Protein AF-D5PDW1-F1 (afdb_monomer_lite)

Secondary structure (DSSP, 8-state):
-HHHHHHHHHHHHS-TT--------S-GGGGTTTTT-HHHHHHTT-TTPPPPSSPEE-S-TTSS---S-EE-S----TTT---

Organism: NCBI:txid525368

Radius of gyration: 16.05 Å; chains: 1; bounding box: 36×35×32 Å

pLDDT: mean 91.86, std 6.12, range [60.97, 97.81]

Sequence (83 aa):
GAVALVAGWAARTYPKDTRIAAVFPDGPQRYFDTIYNDDYCREHQLLDWQPVAEPVTITDPGQQVVTSWTRTTAVTNPALVSR

Structure (mmCIF, N/CA/C/O backbone):
data_AF-D5PDW1-F1
#
_entry.id   AF-D5PDW1-F1
#
loop_
_atom_site.group_PDB
_atom_site.id
_atom_site.type_symbol
_atom_site.label_atom_id
_atom_site.label_alt_id
_atom_site.label_comp_id
_atom_site.label_asym_id
_atom_site.label_entity_id
_atom_site.label_seq_id
_atom_site.pdbx_PDB_ins_code
_atom_site.Cartn_x
_atom_site.Cartn_y
_atom_site.Cartn_z
_atom_site.occupancy
_atom_site.B_iso_or_equiv
_atom_site.auth_seq_id
_atom_site.auth_comp_id
_atom_site.auth_asym_id
_atom_site.auth_atom_id
_atom_site.pdbx_PDB_model_num
ATOM 1 N N . GLY A 1 1 ? 3.118 -6.089 -2.604 1.00 84.06 1 GLY A N 1
ATOM 2 C CA . GLY A 1 1 ? 2.632 -4.745 -2.992 1.00 84.06 1 GLY A CA 1
ATOM 3 C C . GLY A 1 1 ? 1.860 -4.093 -1.855 1.00 84.06 1 GLY A C 1
ATOM 4 O O . GLY A 1 1 ? 1.366 -4.808 -0.988 1.00 84.06 1 GLY A O 1
ATOM 5 N N . ALA A 1 2 ? 1.744 -2.761 -1.859 1.00 89.06 2 ALA A N 1
ATOM 6 C CA . ALA A 1 2 ? 1.179 -1.979 -0.749 1.00 89.06 2 ALA A CA 1
ATOM 7 C C . ALA A 1 2 ? -0.256 -2.385 -0.361 1.00 89.06 2 ALA A C 1
ATOM 9 O O . ALA A 1 2 ? -0.551 -2.550 0.820 1.00 89.06 2 ALA A O 1
ATOM 10 N N . VAL A 1 3 ? -1.129 -2.627 -1.347 1.00 92.88 3 VAL A N 1
ATOM 11 C CA . VAL A 1 3 ? -2.524 -3.033 -1.098 1.00 92.88 3 VAL A CA 1
ATOM 12 C C . VAL A 1 3 ? -2.604 -4.342 -0.306 1.00 92.88 3 VAL A C 1
ATOM 14 O O . VAL A 1 3 ? -3.327 -4.422 0.683 1.00 92.88 3 VAL A O 1
ATOM 17 N N . ALA A 1 4 ? -1.825 -5.353 -0.701 1.00 91.44 4 ALA A N 1
ATOM 18 C CA . ALA A 1 4 ? -1.804 -6.648 -0.021 1.00 91.44 4 ALA A CA 1
ATOM 19 C C . ALA A 1 4 ? -1.252 -6.546 1.412 1.00 91.44 4 ALA A C 1
ATOM 21 O O . ALA A 1 4 ? -1.789 -7.187 2.314 1.00 91.44 4 ALA A O 1
ATOM 22 N N . LEU A 1 5 ? -0.224 -5.712 1.630 1.00 93.06 5 LEU A N 1
ATOM 23 C CA . LEU A 1 5 ? 0.334 -5.449 2.961 1.00 93.06 5 LEU A CA 1
ATOM 24 C C . LEU A 1 5 ? -0.738 -4.883 3.905 1.00 93.06 5 LEU A C 1
ATOM 26 O O . LEU A 1 5 ? -0.975 -5.437 4.978 1.00 93.06 5 LEU A O 1
ATOM 30 N N . VAL A 1 6 ? -1.427 -3.823 3.474 1.00 95.00 6 VAL A N 1
ATOM 31 C CA . VAL A 1 6 ? -2.450 -3.139 4.279 1.00 95.00 6 VAL A CA 1
ATOM 32 C C . VAL A 1 6 ? -3.676 -4.023 4.498 1.00 95.00 6 VAL A C 1
ATOM 34 O O . VAL A 1 6 ? -4.144 -4.135 5.629 1.00 95.00 6 VAL A O 1
ATOM 37 N N . ALA A 1 7 ? -4.185 -4.681 3.451 1.00 95.81 7 ALA A N 1
ATOM 38 C CA . ALA A 1 7 ? -5.353 -5.554 3.562 1.00 95.81 7 ALA A CA 1
ATOM 39 C C . ALA A 1 7 ? -5.077 -6.765 4.466 1.00 95.81 7 ALA A C 1
ATOM 41 O O . ALA A 1 7 ? -5.912 -7.114 5.298 1.00 95.81 7 ALA A O 1
ATOM 42 N N . GLY A 1 8 ? -3.892 -7.374 4.351 1.00 94.75 8 GLY A N 1
ATOM 43 C CA . GLY A 1 8 ? -3.487 -8.492 5.201 1.00 94.75 8 GLY A CA 1
ATOM 44 C C . GL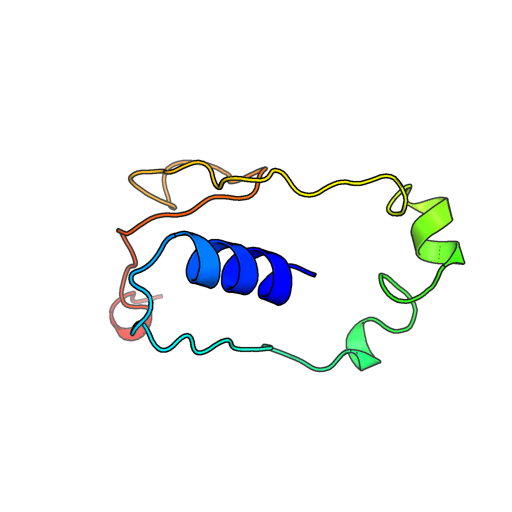Y A 1 8 ? -3.332 -8.089 6.667 1.00 94.75 8 GLY A C 1
ATOM 45 O O . GLY A 1 8 ? -3.772 -8.822 7.550 1.00 94.75 8 GLY A O 1
ATOM 46 N N . TRP A 1 9 ? -2.749 -6.920 6.940 1.00 96.25 9 TRP A N 1
ATOM 47 C CA . TRP A 1 9 ? -2.688 -6.366 8.293 1.00 96.25 9 TRP A CA 1
ATOM 48 C C . TRP A 1 9 ? -4.084 -6.066 8.852 1.00 96.25 9 TRP A C 1
ATOM 50 O O . TRP A 1 9 ? -4.407 -6.505 9.954 1.00 96.25 9 TRP A O 1
ATOM 60 N N . ALA A 1 10 ? -4.948 -5.406 8.076 1.00 96.12 10 ALA A N 1
ATOM 61 C CA . ALA A 1 10 ? -6.319 -5.104 8.478 1.00 96.12 10 ALA A CA 1
ATOM 62 C C . ALA A 1 10 ? -7.106 -6.385 8.813 1.00 96.12 10 ALA A C 1
ATOM 64 O O . ALA A 1 10 ? -7.749 -6.461 9.855 1.00 96.12 10 ALA A O 1
ATOM 65 N N . ALA A 1 11 ? -6.993 -7.426 7.984 1.00 96.62 11 ALA A N 1
ATOM 66 C CA . ALA A 1 11 ? -7.682 -8.698 8.203 1.00 96.62 11 ALA A CA 1
ATOM 67 C C . ALA A 1 11 ? -7.262 -9.402 9.503 1.00 96.62 11 ALA A C 1
ATOM 69 O O . ALA A 1 11 ? -8.063 -10.121 10.094 1.00 96.62 11 ALA A O 1
ATOM 70 N N . ARG A 1 12 ? -6.015 -9.205 9.951 1.00 95.75 12 ARG A N 1
ATOM 71 C CA . ARG A 1 12 ? -5.498 -9.789 11.199 1.00 95.75 12 ARG A CA 1
ATOM 72 C C . ARG A 1 12 ? -5.769 -8.939 12.440 1.00 95.75 12 ARG A C 1
ATOM 74 O O . ARG A 1 12 ? -5.713 -9.474 13.542 1.00 95.75 12 ARG A O 1
ATOM 81 N N . THR A 1 13 ? -6.005 -7.638 12.279 1.00 96.25 13 THR A N 1
ATOM 82 C CA . THR A 1 13 ? -6.061 -6.680 13.399 1.00 96.25 13 THR A CA 1
ATOM 83 C C . THR A 1 13 ? -7.463 -6.184 13.722 1.00 96.25 13 THR A C 1
ATOM 85 O O . THR A 1 13 ? -7.719 -5.803 14.863 1.00 96.25 13 THR A O 1
ATOM 88 N N . TYR A 1 14 ? -8.381 -6.198 12.756 1.00 95.94 14 TYR A N 1
ATOM 89 C CA . TYR A 1 14 ? -9.774 -5.826 12.980 1.00 95.94 14 TYR A CA 1
ATOM 90 C C . TYR A 1 14 ? -10.641 -7.030 13.388 1.00 95.94 14 TYR A C 1
ATOM 92 O O . TYR A 1 14 ? -10.260 -8.181 13.156 1.00 95.9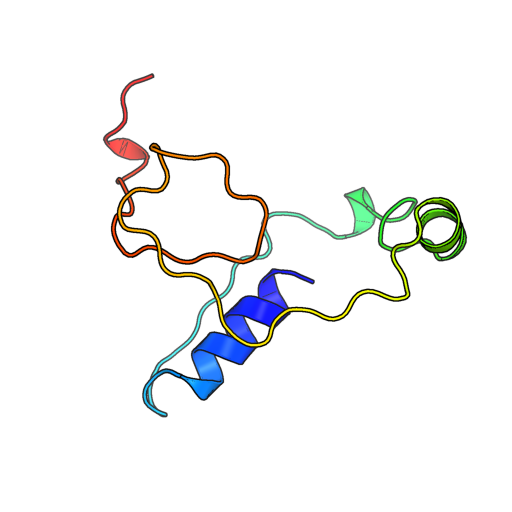4 14 TYR A O 1
ATOM 100 N N . PRO A 1 15 ? -11.824 -6.792 13.991 1.00 97.81 15 PRO A N 1
ATOM 101 C CA . PRO A 1 15 ? -12.786 -7.847 14.294 1.00 97.81 15 PRO A CA 1
ATOM 102 C C . PRO A 1 15 ? -13.106 -8.724 13.078 1.00 97.81 15 PRO A C 1
ATOM 104 O O . PRO A 1 15 ? -13.171 -8.234 11.950 1.00 97.81 15 PRO A O 1
ATOM 107 N N . LYS A 1 16 ? -13.355 -10.017 13.317 1.00 95.19 16 LYS A N 1
ATOM 108 C CA . LYS A 1 16 ? -13.560 -11.050 12.279 1.00 95.19 16 LYS A CA 1
ATOM 109 C C . LYS A 1 16 ? -14.672 -10.748 11.263 1.00 95.19 16 LYS A C 1
ATOM 111 O O . LYS A 1 16 ? -14.681 -11.310 10.176 1.00 95.19 16 LYS A O 1
ATOM 116 N N . ASP A 1 17 ? -15.640 -9.928 11.643 1.00 96.81 17 ASP A N 1
ATOM 117 C CA . ASP A 1 17 ? -16.806 -9.523 10.860 1.00 96.81 17 ASP A CA 1
ATOM 118 C C . ASP A 1 17 ? -16.572 -8.231 10.057 1.00 96.81 17 ASP A C 1
ATOM 120 O O . ASP A 1 17 ? -17.440 -7.799 9.294 1.00 96.81 17 ASP A O 1
ATOM 124 N N . THR A 1 18 ? -15.378 -7.642 10.170 1.00 97.75 18 THR A N 1
ATOM 125 C CA . THR A 1 18 ? -14.975 -6.461 9.405 1.00 97.75 18 THR A CA 1
ATOM 126 C C . THR A 1 18 ? -14.865 -6.801 7.925 1.00 97.75 18 THR A C 1
ATOM 128 O O . THR A 1 18 ? -14.070 -7.643 7.507 1.00 97.75 18 THR A O 1
ATOM 131 N N . ARG A 1 19 ? -15.637 -6.095 7.097 1.00 97.75 19 ARG A N 1
ATOM 132 C CA . ARG A 1 19 ? -15.518 -6.167 5.637 1.00 97.75 19 ARG A CA 1
ATOM 133 C C . ARG A 1 19 ? -14.437 -5.203 5.170 1.00 97.75 19 ARG A C 1
ATOM 135 O O . ARG A 1 19 ? -14.533 -4.004 5.413 1.00 97.75 19 ARG A O 1
ATOM 142 N N . ILE A 1 20 ? -13.432 -5.723 4.476 1.00 96.69 20 ILE A N 1
ATOM 143 C CA . ILE A 1 20 ? -12.302 -4.938 3.976 1.00 96.69 20 ILE A CA 1
ATOM 144 C C . ILE A 1 20 ? -12.483 -4.723 2.476 1.00 96.69 20 ILE A C 1
ATOM 146 O O . ILE A 1 20 ? -12.552 -5.682 1.711 1.00 96.69 20 ILE A O 1
ATOM 150 N N . ALA A 1 21 ? -12.542 -3.458 2.064 1.00 97.19 21 ALA A N 1
ATOM 151 C CA . ALA A 1 21 ? -12.469 -3.055 0.667 1.00 97.19 21 ALA A CA 1
ATOM 152 C C . ALA A 1 21 ? -11.095 -2.438 0.393 1.00 97.19 21 ALA A C 1
ATOM 154 O O . ALA A 1 21 ? -10.573 -1.677 1.207 1.00 97.19 21 ALA A O 1
ATOM 155 N N . ALA A 1 22 ? -10.517 -2.763 -0.759 1.00 95.88 22 ALA A N 1
ATOM 156 C CA . ALA A 1 22 ? -9.227 -2.254 -1.191 1.00 95.88 22 ALA A CA 1
ATOM 157 C C . ALA A 1 22 ? -9.332 -1.684 -2.607 1.00 95.88 22 ALA A C 1
ATOM 159 O O . ALA A 1 22 ? -10.103 -2.183 -3.426 1.00 95.88 22 ALA A O 1
ATOM 160 N N . VAL A 1 23 ? -8.546 -0.647 -2.888 1.00 93.69 23 VAL A N 1
ATOM 161 C CA . VAL A 1 23 ? -8.523 0.036 -4.184 1.00 93.69 23 VAL A CA 1
ATOM 162 C C . VAL A 1 23 ? -7.147 -0.146 -4.813 1.00 93.69 23 VAL A C 1
ATOM 164 O O . VAL A 1 23 ? -6.132 0.137 -4.180 1.00 93.69 23 VAL A O 1
ATOM 167 N N . PHE A 1 24 ? -7.128 -0.594 -6.067 1.00 92.12 24 PHE A N 1
ATOM 168 C CA . PHE A 1 24 ? -5.949 -0.566 -6.927 1.00 92.12 24 PHE A CA 1
ATOM 169 C C . PHE A 1 24 ? -6.086 0.664 -7.831 1.00 92.12 24 PHE A C 1
ATOM 171 O O . PHE A 1 24 ? -6.984 0.680 -8.673 1.00 92.12 24 PHE A O 1
ATOM 178 N N . PRO A 1 25 ? -5.292 1.726 -7.608 1.00 89.69 25 PRO A N 1
ATOM 179 C CA . PRO A 1 25 ? -5.522 3.020 -8.250 1.00 89.69 25 PRO A CA 1
ATOM 180 C C . PRO A 1 25 ? -5.253 2.999 -9.759 1.00 89.69 25 PRO A C 1
ATOM 182 O O . PRO A 1 25 ? -5.766 3.846 -10.486 1.00 89.69 25 PRO A O 1
ATOM 185 N N . ASP A 1 26 ? -4.454 2.048 -10.233 1.00 92.81 26 ASP A N 1
ATOM 186 C CA . ASP A 1 26 ? -4.079 1.892 -11.628 1.00 92.81 26 ASP A CA 1
ATOM 187 C C . ASP A 1 26 ? -3.678 0.448 -11.968 1.00 92.81 26 ASP A C 1
ATOM 189 O O . ASP A 1 26 ? -3.636 -0.439 -11.113 1.00 92.81 26 ASP A O 1
ATOM 193 N N . GLY A 1 27 ? -3.458 0.200 -13.262 1.00 90.56 27 GLY A N 1
ATOM 194 C CA . GLY A 1 27 ? -3.146 -1.126 -13.782 1.00 90.56 27 GLY A CA 1
ATOM 195 C C . GLY A 1 27 ? -1.640 -1.427 -13.846 1.00 90.56 27 GLY A C 1
ATOM 196 O O . GLY A 1 27 ? -0.831 -0.516 -14.057 1.00 90.56 27 GLY A O 1
ATOM 197 N N . PRO A 1 28 ? -1.253 -2.713 -13.738 1.00 89.75 28 PRO A N 1
ATOM 198 C CA . PRO A 1 28 ? 0.145 -3.141 -13.674 1.00 89.75 28 PRO A CA 1
ATOM 199 C C . PRO A 1 28 ? 0.935 -2.869 -14.959 1.00 89.75 28 PRO A C 1
ATOM 201 O O . PRO A 1 28 ? 2.155 -2.749 -14.904 1.00 89.75 28 PRO A O 1
ATOM 204 N N . GLN A 1 29 ? 0.264 -2.704 -16.105 1.00 93.44 29 GLN A N 1
ATOM 205 C CA . GLN A 1 29 ? 0.899 -2.396 -17.390 1.00 93.44 29 GLN A CA 1
ATOM 206 C C . GLN A 1 29 ? 1.733 -1.107 -17.359 1.00 93.44 29 GLN A C 1
ATOM 208 O O . GLN A 1 29 ? 2.677 -0.977 -18.127 1.00 93.44 29 GLN A O 1
ATOM 213 N N . ARG A 1 30 ? 1.418 -0.165 -16.456 1.00 94.88 30 ARG A N 1
ATOM 214 C CA . ARG A 1 30 ? 2.205 1.066 -16.264 1.00 94.88 30 ARG A CA 1
ATOM 215 C C . ARG A 1 30 ? 3.579 0.810 -15.644 1.00 94.88 30 ARG A C 1
ATOM 217 O O . ARG A 1 30 ? 4.449 1.665 -15.741 1.00 94.88 30 ARG A O 1
ATOM 224 N N . TYR A 1 31 ? 3.747 -0.341 -15.000 1.00 93.62 31 TYR A N 1
ATOM 225 C CA . TYR A 1 31 ? 4.924 -0.698 -14.216 1.00 93.62 31 TYR A CA 1
ATOM 226 C C . TYR A 1 31 ? 5.633 -1.944 -14.750 1.00 93.62 31 TYR A C 1
ATOM 228 O O . TYR A 1 31 ? 6.512 -2.474 -14.073 1.00 93.62 31 TYR A O 1
ATOM 236 N N . PHE A 1 32 ? 5.247 -2.415 -15.940 1.00 94.38 32 PHE A N 1
ATOM 237 C CA . PHE A 1 32 ? 5.746 -3.658 -16.525 1.00 94.38 32 PHE A CA 1
ATOM 238 C C . PHE A 1 32 ? 7.281 -3.696 -16.579 1.00 94.38 32 PHE A C 1
ATOM 240 O O . PHE A 1 32 ? 7.877 -4.624 -16.045 1.00 94.38 32 PHE A O 1
ATOM 247 N N . ASP A 1 33 ? 7.914 -2.639 -17.094 1.00 96.25 33 ASP A N 1
ATOM 248 C CA . ASP A 1 33 ? 9.378 -2.538 -17.208 1.00 96.25 33 ASP A CA 1
ATOM 249 C C . ASP A 1 33 ? 10.082 -2.054 -15.923 1.00 96.25 33 ASP A C 1
ATOM 251 O O . ASP A 1 33 ? 11.276 -1.774 -15.944 1.00 96.25 33 ASP A O 1
ATOM 255 N N . THR A 1 34 ? 9.360 -1.925 -14.801 1.00 95.44 34 THR A N 1
ATOM 256 C CA . THR A 1 34 ? 9.924 -1.471 -13.514 1.00 95.44 34 THR A CA 1
ATOM 257 C C . THR A 1 34 ? 9.762 -2.535 -12.430 1.00 95.44 34 THR A C 1
ATOM 259 O O . THR A 1 34 ? 10.405 -3.574 -12.484 1.00 95.44 34 THR A O 1
ATOM 262 N N . ILE A 1 35 ? 8.878 -2.330 -11.450 1.00 92.38 35 ILE A N 1
ATOM 263 C CA . ILE A 1 35 ? 8.726 -3.210 -10.280 1.00 92.38 35 ILE A CA 1
ATOM 264 C C . ILE A 1 35 ? 8.214 -4.624 -10.612 1.00 92.38 35 ILE A C 1
ATOM 266 O O . ILE A 1 35 ? 8.167 -5.471 -9.724 1.00 92.38 35 ILE A O 1
ATOM 270 N N . TYR A 1 36 ? 7.796 -4.876 -11.857 1.00 92.12 36 TYR A N 1
ATOM 271 C CA . TYR A 1 36 ? 7.443 -6.208 -12.363 1.00 92.12 36 TYR A CA 1
ATOM 272 C C . TYR A 1 36 ? 8.528 -6.836 -13.255 1.00 92.12 36 TYR A C 1
ATOM 274 O O . TYR A 1 36 ? 8.343 -7.958 -13.721 1.00 92.12 36 TYR A O 1
ATOM 282 N N . ASN A 1 37 ? 9.643 -6.140 -13.484 1.00 95.75 37 ASN A N 1
ATOM 283 C CA . ASN A 1 37 ? 10.795 -6.627 -14.232 1.00 95.75 37 ASN A CA 1
ATOM 284 C C . ASN A 1 37 ? 11.910 -7.040 -13.259 1.00 95.75 37 ASN A C 1
ATOM 286 O O . ASN A 1 37 ? 12.369 -6.243 -12.438 1.00 95.75 37 ASN A O 1
ATOM 290 N N . ASP A 1 38 ? 12.368 -8.286 -13.368 1.00 95.56 38 ASP A N 1
ATOM 291 C CA . ASP A 1 38 ? 13.393 -8.841 -12.484 1.00 95.56 38 ASP A CA 1
ATOM 292 C C . ASP A 1 38 ? 14.744 -8.123 -12.595 1.00 95.56 38 ASP A C 1
ATOM 294 O O . ASP A 1 38 ? 15.416 -7.933 -11.583 1.00 95.56 38 ASP A O 1
ATOM 298 N N . ASP A 1 39 ? 15.157 -7.724 -13.800 1.00 97.38 39 ASP A N 1
ATOM 299 C CA . ASP A 1 39 ? 16.437 -7.044 -14.019 1.00 97.38 39 ASP A CA 1
ATOM 300 C C . ASP A 1 39 ? 16.413 -5.644 -13.409 1.00 97.38 39 ASP A C 1
ATOM 302 O O . ASP A 1 39 ? 17.338 -5.286 -12.679 1.00 97.38 39 ASP A O 1
ATOM 306 N N . TYR A 1 40 ? 15.306 -4.914 -13.586 1.00 97.12 40 TYR A N 1
ATOM 307 C CA . TYR A 1 40 ? 15.073 -3.647 -12.891 1.00 97.12 40 TYR A CA 1
ATOM 308 C C . TYR A 1 40 ? 15.127 -3.835 -11.368 1.00 97.12 40 TYR A C 1
ATOM 310 O O . TYR A 1 40 ? 15.791 -3.084 -10.652 1.00 97.12 40 TYR A O 1
ATOM 318 N N . CYS A 1 41 ? 14.469 -4.875 -10.848 1.00 95.75 41 CYS A N 1
ATOM 319 C CA . CYS A 1 41 ? 14.489 -5.165 -9.417 1.00 95.75 41 CYS A CA 1
ATOM 320 C C . CYS A 1 41 ? 15.895 -5.502 -8.900 1.00 95.75 41 CYS A C 1
ATOM 322 O O . CYS A 1 41 ? 16.233 -5.093 -7.790 1.00 95.75 41 CYS A O 1
ATOM 324 N N . ARG A 1 42 ? 16.721 -6.223 -9.670 1.00 96.00 42 ARG A N 1
ATOM 325 C CA . ARG A 1 42 ? 18.115 -6.530 -9.301 1.00 96.00 42 ARG A CA 1
ATOM 326 C C . ARG A 1 42 ? 18.988 -5.282 -9.314 1.00 96.00 42 ARG A C 1
ATOM 328 O O . ARG A 1 42 ? 19.709 -5.054 -8.347 1.00 96.00 42 ARG A O 1
ATOM 335 N N . GLU A 1 43 ? 18.897 -4.473 -10.368 1.00 97.06 43 GLU A N 1
ATOM 336 C CA . GLU A 1 43 ? 19.643 -3.215 -10.505 1.00 97.06 43 GLU A CA 1
ATOM 337 C C . GLU A 1 43 ? 19.358 -2.261 -9.337 1.00 97.06 43 GLU A C 1
ATOM 339 O O . GLU A 1 43 ? 20.275 -1.664 -8.774 1.00 97.06 43 GLU A O 1
ATOM 344 N N . HIS A 1 44 ? 18.094 -2.183 -8.917 1.00 95.06 44 HIS A N 1
ATOM 345 C CA . HIS A 1 44 ? 17.642 -1.309 -7.836 1.00 95.06 44 HIS A CA 1
ATOM 346 C C . HIS A 1 44 ? 17.553 -1.988 -6.459 1.00 95.06 44 HIS A C 1
ATOM 348 O O . HIS A 1 44 ? 17.040 -1.380 -5.520 1.00 95.06 44 HIS A O 1
ATOM 354 N N . GLN A 1 45 ? 18.052 -3.222 -6.316 1.00 94.19 45 GLN A N 1
ATOM 355 C CA . GLN A 1 45 ? 18.114 -3.959 -5.042 1.00 94.19 45 GLN A CA 1
ATOM 356 C C . GLN A 1 45 ? 16.751 -4.116 -4.338 1.00 94.19 45 GLN A C 1
ATOM 358 O O . GLN A 1 45 ? 16.630 -3.992 -3.120 1.00 94.19 45 GLN A O 1
ATOM 363 N N . LEU A 1 46 ? 15.701 -4.403 -5.107 1.00 91.50 46 LEU A N 1
ATOM 364 C CA . LEU A 1 46 ? 14.317 -4.460 -4.622 1.00 91.50 46 LEU A CA 1
ATOM 365 C C . LEU A 1 46 ? 13.866 -5.858 -4.164 1.00 91.50 46 LEU A C 1
ATOM 367 O O . LEU A 1 46 ? 12.769 -5.994 -3.625 1.00 91.50 46 LEU A O 1
ATOM 371 N N . LEU A 1 47 ? 14.678 -6.897 -4.384 1.00 90.19 47 LEU A N 1
ATOM 372 C CA . LEU A 1 47 ? 14.279 -8.293 -4.154 1.00 90.19 47 LEU A CA 1
ATOM 373 C C . LEU A 1 47 ? 14.424 -8.756 -2.695 1.00 90.19 47 LEU A C 1
ATOM 375 O O . LEU A 1 47 ? 13.656 -9.608 -2.255 1.00 90.19 47 LEU A O 1
ATOM 379 N N . ASP A 1 48 ? 15.346 -8.169 -1.930 1.00 86.50 48 ASP A N 1
ATOM 380 C CA . ASP A 1 48 ? 15.667 -8.606 -0.560 1.00 86.50 48 ASP A CA 1
ATOM 381 C C . ASP A 1 48 ? 14.909 -7.818 0.524 1.00 86.50 48 ASP A C 1
ATOM 383 O O . ASP A 1 48 ? 15.295 -7.786 1.696 1.00 86.50 48 ASP A O 1
ATOM 387 N N . TRP A 1 49 ? 13.808 -7.163 0.151 1.00 81.75 49 TRP A N 1
ATOM 388 C CA . TRP A 1 49 ? 13.017 -6.361 1.075 1.00 81.75 49 TRP A CA 1
ATOM 389 C C . TRP A 1 49 ? 11.885 -7.166 1.721 1.00 81.75 49 TRP A C 1
ATOM 391 O O . TRP A 1 49 ? 11.011 -7.710 1.044 1.00 81.75 49 TRP A O 1
ATOM 401 N N . GLN A 1 50 ? 11.847 -7.167 3.056 1.00 82.38 50 GLN A N 1
ATOM 402 C CA . GLN A 1 50 ? 10.696 -7.646 3.816 1.00 82.38 50 GLN A CA 1
ATOM 403 C C . GLN A 1 50 ? 9.868 -6.473 4.351 1.00 82.38 50 GLN A C 1
ATOM 405 O O . GLN A 1 50 ? 10.421 -5.565 4.979 1.00 82.38 50 GLN A O 1
ATOM 410 N N . PRO A 1 51 ? 8.537 -6.488 4.165 1.00 76.75 51 PRO A N 1
ATOM 411 C CA . PRO A 1 51 ? 7.675 -5.513 4.805 1.00 76.75 51 PRO A CA 1
ATOM 412 C C . PRO A 1 51 ? 7.753 -5.631 6.329 1.00 76.75 51 PRO A C 1
ATOM 414 O O . PRO A 1 51 ? 7.708 -6.731 6.882 1.00 76.75 51 PRO A O 1
ATOM 417 N N . VAL A 1 52 ? 7.794 -4.489 7.013 1.00 86.25 52 VAL A N 1
ATOM 418 C CA . VAL A 1 52 ? 7.584 -4.433 8.467 1.00 86.25 52 VAL A CA 1
ATOM 419 C C . VAL A 1 52 ? 6.183 -4.981 8.778 1.00 86.25 52 VAL A C 1
ATOM 421 O O . VAL A 1 52 ? 5.267 -4.785 7.983 1.00 86.25 52 VAL A O 1
ATOM 424 N N . ALA A 1 53 ? 6.014 -5.695 9.896 1.00 87.19 53 ALA A N 1
ATOM 425 C CA . ALA A 1 53 ? 4.765 -6.401 10.222 1.00 87.19 53 ALA A CA 1
ATOM 426 C C . ALA A 1 53 ? 3.634 -5.489 10.725 1.00 87.19 53 ALA A C 1
ATOM 428 O O . ALA A 1 53 ? 2.461 -5.786 10.485 1.00 87.19 53 ALA A O 1
ATOM 429 N N . GLU A 1 54 ? 3.991 -4.357 11.339 1.00 94.50 54 GLU A N 1
ATOM 430 C CA . GLU A 1 54 ? 3.060 -3.358 11.869 1.00 94.50 54 GLU A CA 1
ATOM 431 C C . GLU A 1 54 ? 3.354 -1.956 11.309 1.00 94.50 54 GLU A C 1
ATOM 433 O O . GLU A 1 54 ? 4.525 -1.618 11.095 1.00 94.50 54 GLU A O 1
ATOM 438 N N . PRO A 1 55 ? 2.323 -1.116 11.100 1.00 96.12 55 PRO A N 1
ATOM 439 C CA . PRO A 1 55 ? 2.511 0.270 10.709 1.00 96.12 55 PRO A CA 1
ATOM 440 C C . PRO A 1 55 ? 2.889 1.133 11.914 1.00 96.12 55 PRO A C 1
ATOM 442 O O . PRO A 1 55 ? 2.340 0.986 13.010 1.00 96.12 55 PRO A O 1
ATOM 445 N N . VAL A 1 56 ? 3.733 2.138 11.690 1.00 95.06 56 VAL A N 1
ATOM 446 C CA . VAL A 1 56 ? 3.901 3.228 12.661 1.00 95.06 56 VAL A CA 1
ATOM 447 C C . VAL A 1 56 ? 2.606 4.043 12.712 1.00 95.06 56 VAL A C 1
ATOM 449 O O . VAL A 1 56 ? 2.010 4.327 11.676 1.00 95.06 56 VAL A O 1
ATOM 452 N N . THR A 1 57 ? 2.135 4.418 13.901 1.00 95.31 57 THR A N 1
ATOM 453 C CA . THR A 1 57 ? 0.964 5.302 14.031 1.00 95.31 57 THR A CA 1
ATOM 454 C C . THR A 1 57 ? 1.416 6.738 14.232 1.00 95.31 57 THR A C 1
ATOM 456 O O . THR A 1 57 ? 2.228 7.008 15.114 1.00 95.31 57 THR A O 1
ATOM 459 N N . ILE A 1 58 ? 0.877 7.654 13.428 1.00 95.50 58 ILE A N 1
ATOM 460 C CA . ILE A 1 58 ? 1.184 9.085 13.501 1.00 95.50 58 ILE A CA 1
ATOM 461 C C . ILE A 1 58 ? -0.097 9.895 13.689 1.00 95.50 58 ILE A C 1
ATOM 463 O O . ILE A 1 58 ? -1.165 9.530 13.185 1.00 95.50 58 ILE A O 1
ATOM 467 N N . THR A 1 59 ? 0.018 11.011 14.403 1.00 94.44 59 THR A N 1
ATOM 468 C CA . THR A 1 59 ? -1.134 11.853 14.748 1.00 94.44 59 THR A CA 1
ATOM 469 C C . THR A 1 59 ? -1.571 12.745 13.592 1.00 94.44 59 THR A C 1
ATOM 471 O O . THR A 1 59 ? -2.766 12.888 13.371 1.00 94.44 59 THR A O 1
ATOM 474 N N . ASP A 1 60 ? -0.623 13.310 12.842 1.00 90.88 60 ASP A N 1
ATOM 475 C CA . ASP A 1 60 ? -0.892 14.225 11.731 1.00 90.88 60 AS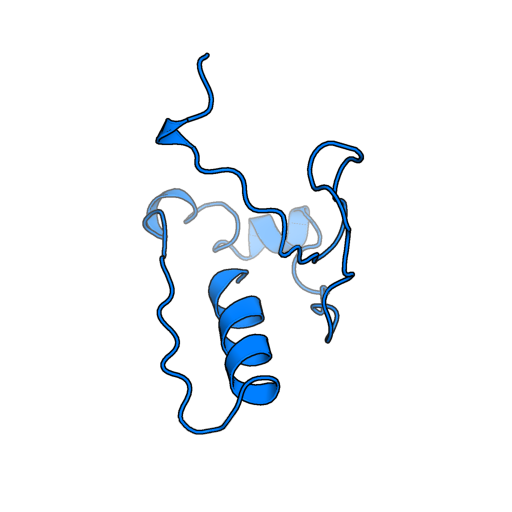P A CA 1
ATOM 476 C C . ASP A 1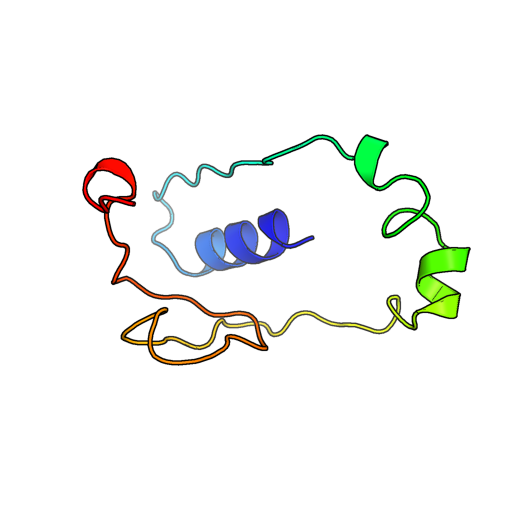 60 ? 0.013 13.868 10.534 1.00 90.88 60 ASP A C 1
ATOM 478 O O . ASP A 1 60 ? 1.242 13.947 10.657 1.00 90.88 60 ASP A O 1
ATOM 482 N N . PRO A 1 61 ? -0.559 13.452 9.385 1.00 90.50 61 PRO A N 1
ATOM 483 C CA . PRO A 1 61 ? 0.212 13.131 8.186 1.00 90.50 61 PRO A CA 1
ATOM 484 C C . PRO A 1 61 ? 0.900 14.347 7.542 1.00 90.50 61 PRO A C 1
ATOM 486 O O . PRO A 1 61 ? 1.767 14.150 6.697 1.00 90.50 61 PRO A O 1
ATOM 489 N N . GLY A 1 62 ? 0.547 15.580 7.922 1.00 89.75 62 GLY A N 1
ATOM 490 C CA . GLY A 1 62 ? 1.139 16.816 7.402 1.00 89.75 62 GLY A CA 1
ATOM 491 C C . GLY A 1 62 ? 2.386 17.312 8.144 1.00 89.75 62 GLY A C 1
ATOM 492 O O . GLY A 1 62 ? 3.068 18.199 7.638 1.00 89.75 62 GLY A O 1
ATOM 493 N N . GLN A 1 63 ? 2.714 16.762 9.319 1.00 91.75 63 GLN A N 1
ATOM 494 C CA . GLN A 1 63 ? 3.825 17.264 10.152 1.00 91.75 63 GLN A CA 1
ATOM 495 C C . GLN A 1 63 ? 5.194 16.681 9.792 1.00 91.75 63 GLN A C 1
ATOM 497 O O . GLN A 1 63 ? 6.215 17.184 10.256 1.00 91.75 63 GLN A O 1
ATOM 502 N N . GLN A 1 64 ? 5.243 15.594 9.020 1.00 89.88 64 GLN A N 1
ATOM 503 C CA . GLN A 1 64 ? 6.497 14.906 8.724 1.00 89.88 64 GLN A CA 1
ATOM 504 C C . GLN A 1 64 ? 6.461 14.166 7.391 1.00 89.88 64 GLN A C 1
ATOM 506 O O . GLN A 1 64 ? 5.414 13.705 6.938 1.00 89.88 64 GLN A O 1
ATOM 511 N N . VAL A 1 65 ? 7.641 13.991 6.798 1.00 94.12 65 VAL A N 1
ATOM 512 C CA . VAL A 1 65 ? 7.817 13.103 5.649 1.00 94.12 65 VAL A CA 1
ATOM 513 C C . VAL A 1 65 ? 7.768 11.658 6.136 1.00 94.12 65 VAL A C 1
ATOM 515 O O . VAL A 1 65 ? 8.588 11.233 6.949 1.00 94.12 65 VAL A O 1
ATOM 518 N N . VAL A 1 66 ? 6.805 10.896 5.626 1.00 92.75 66 VAL A N 1
ATOM 519 C CA . VAL A 1 66 ? 6.667 9.470 5.924 1.00 92.75 66 VAL A CA 1
ATOM 520 C C . VAL A 1 66 ? 7.678 8.677 5.098 1.00 92.75 66 VAL A C 1
ATOM 522 O O . VAL A 1 66 ? 7.629 8.686 3.871 1.00 92.75 66 VAL A O 1
ATOM 525 N N . THR A 1 67 ? 8.583 7.971 5.773 1.00 91.62 67 THR A N 1
ATOM 526 C CA . THR A 1 67 ? 9.652 7.169 5.145 1.00 91.62 67 THR A CA 1
ATOM 527 C C . THR A 1 67 ? 9.466 5.662 5.323 1.00 91.62 67 THR A C 1
ATOM 529 O O . THR A 1 67 ? 10.255 4.869 4.816 1.00 91.62 67 THR A O 1
ATOM 532 N N . SER A 1 68 ? 8.420 5.246 6.036 1.00 90.50 68 SER A N 1
ATOM 533 C CA . SER A 1 68 ? 8.110 3.846 6.311 1.00 90.50 68 SER A CA 1
ATOM 534 C C . SER A 1 68 ? 6.601 3.616 6.340 1.00 90.50 68 SER A C 1
ATOM 536 O O . SER A 1 68 ? 5.800 4.554 6.363 1.00 90.50 68 SER A O 1
ATOM 538 N N . TRP A 1 69 ? 6.190 2.350 6.326 1.00 93.69 69 TRP A N 1
ATOM 539 C CA . TRP A 1 69 ? 4.778 2.000 6.386 1.00 93.69 69 TRP A CA 1
ATOM 540 C C . TRP A 1 69 ? 4.115 2.555 7.658 1.00 93.69 69 TRP A C 1
ATOM 542 O O . TRP A 1 69 ? 4.515 2.251 8.781 1.00 93.69 69 TRP A O 1
ATOM 552 N N . THR A 1 70 ? 3.102 3.397 7.457 1.00 94.50 70 THR A N 1
ATOM 553 C CA . THR A 1 70 ? 2.521 4.260 8.490 1.00 94.50 70 THR A CA 1
ATOM 554 C C . THR A 1 70 ? 1.000 4.310 8.360 1.00 94.50 70 THR A C 1
ATOM 556 O O . THR A 1 70 ? 0.458 4.189 7.260 1.00 94.50 70 THR A O 1
ATOM 559 N N . ARG A 1 71 ? 0.302 4.513 9.481 1.00 94.94 71 ARG A N 1
ATOM 560 C CA . ARG A 1 71 ? -1.145 4.742 9.551 1.00 94.94 71 ARG A CA 1
ATOM 561 C C . ARG A 1 71 ? -1.480 6.000 10.351 1.00 94.94 71 ARG A C 1
ATOM 563 O O . ARG A 1 71 ? -0.767 6.380 11.276 1.00 94.94 71 ARG A O 1
ATOM 570 N N . THR A 1 72 ? -2.628 6.589 10.043 1.00 94.69 72 THR A N 1
ATOM 571 C CA . THR A 1 72 ? -3.241 7.668 10.824 1.00 94.69 72 THR A CA 1
ATOM 572 C C . THR A 1 72 ? -4.763 7.558 10.759 1.00 94.69 72 THR A C 1
ATOM 574 O O . THR A 1 72 ? -5.306 6.958 9.831 1.00 94.69 72 THR A O 1
ATOM 577 N N . THR A 1 73 ? -5.450 8.114 11.753 1.00 93.38 73 THR A N 1
ATOM 578 C CA . THR A 1 73 ? -6.909 8.308 11.744 1.00 93.38 73 THR A CA 1
ATOM 579 C C . THR A 1 73 ? -7.301 9.750 11.412 1.00 93.38 73 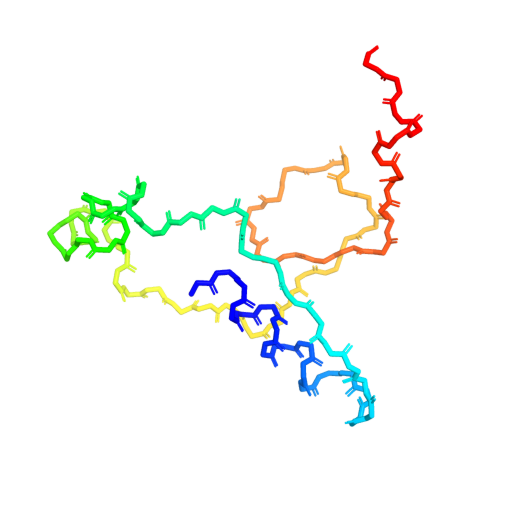THR A C 1
ATOM 581 O O . THR A 1 73 ? -8.476 10.012 11.169 1.00 93.38 73 THR A O 1
ATOM 584 N N . ALA A 1 74 ? -6.338 10.675 11.347 1.00 92.88 74 ALA A N 1
ATOM 585 C CA . ALA A 1 74 ? -6.553 12.081 11.017 1.00 92.88 74 ALA A CA 1
ATOM 586 C C . ALA A 1 74 ? -6.624 12.297 9.493 1.00 92.88 74 ALA A C 1
ATOM 588 O O . ALA A 1 74 ? -5.796 12.984 8.900 1.00 92.88 74 ALA A O 1
ATOM 589 N N . VAL A 1 75 ? -7.599 11.662 8.836 1.00 88.44 75 VAL A N 1
ATOM 590 C CA . VAL A 1 75 ? -7.806 11.797 7.386 1.00 88.44 75 VAL A CA 1
ATOM 591 C C . VAL A 1 75 ? -8.659 13.032 7.099 1.00 88.44 75 VAL A C 1
ATOM 593 O O . VAL A 1 75 ? -9.842 13.072 7.438 1.00 88.44 75 VAL A O 1
ATOM 596 N N . THR A 1 76 ? -8.077 14.037 6.445 1.00 88.25 76 THR A N 1
ATOM 597 C CA . THR A 1 76 ? -8.816 15.211 5.962 1.00 88.25 76 THR A CA 1
ATOM 598 C C . THR A 1 76 ? -9.652 14.842 4.742 1.00 88.25 76 THR A C 1
ATOM 600 O O . THR A 1 76 ? -9.175 14.160 3.836 1.00 88.25 76 THR A O 1
ATOM 603 N N . ASN A 1 77 ? 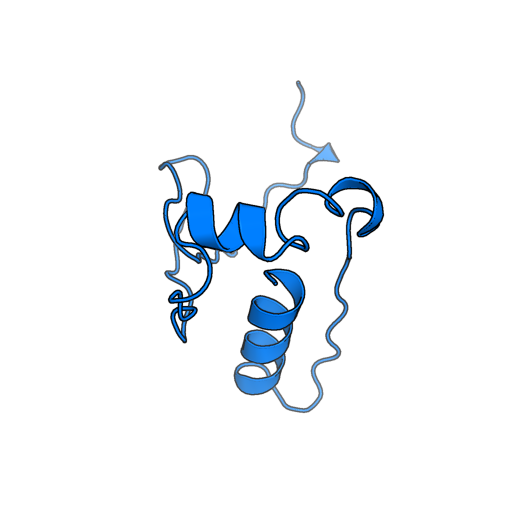-10.900 15.312 4.687 1.00 88.19 77 ASN A N 1
ATOM 604 C CA . ASN A 1 77 ? -11.736 15.131 3.505 1.00 88.19 77 ASN A CA 1
ATOM 605 C C . ASN A 1 77 ? -11.133 15.918 2.322 1.00 88.19 77 ASN A C 1
ATOM 607 O O . ASN A 1 77 ? -11.127 17.150 2.380 1.00 88.19 77 ASN A O 1
ATOM 611 N N . PRO A 1 78 ? -10.681 15.253 1.241 1.00 84.00 78 PRO A N 1
ATOM 612 C CA . PRO A 1 78 ? -10.032 15.930 0.122 1.00 84.00 78 PRO A CA 1
ATOM 613 C C . PRO A 1 78 ? -10.962 16.904 -0.615 1.00 84.00 78 PRO A C 1
ATOM 615 O O . PRO A 1 78 ? -10.476 17.833 -1.245 1.00 84.00 78 PRO A O 1
ATOM 618 N N . ALA A 1 79 ? -12.286 16.745 -0.510 1.00 89.75 79 ALA A N 1
ATOM 619 C CA . ALA A 1 79 ? -13.248 17.690 -1.079 1.00 89.75 79 ALA A CA 1
ATOM 620 C C . ALA A 1 79 ? -13.381 18.996 -0.270 1.00 89.75 79 ALA A C 1
ATOM 622 O O . ALA A 1 79 ? -13.931 19.968 -0.779 1.00 89.75 79 ALA A O 1
ATOM 623 N N . LEU A 1 80 ? -12.911 19.020 0.984 1.00 86.50 80 LEU A N 1
ATOM 624 C CA . LEU A 1 80 ? -12.933 20.203 1.857 1.00 86.50 80 LEU A CA 1
ATOM 625 C C . LEU A 1 80 ? -11.602 20.967 1.859 1.00 86.50 80 LEU A C 1
ATOM 627 O O . LEU A 1 80 ? -11.522 22.052 2.431 1.00 86.50 80 LEU A O 1
ATOM 631 N N . VAL A 1 81 ? -10.559 20.412 1.238 1.00 75.62 81 VAL A N 1
ATOM 632 C CA . VAL A 1 81 ? -9.266 21.080 1.085 1.00 75.62 81 VAL A CA 1
ATOM 633 C C . VAL A 1 81 ? -9.328 21.924 -0.189 1.00 75.62 81 VAL A C 1
ATOM 635 O O . VAL A 1 81 ? -9.210 21.397 -1.294 1.00 75.62 81 VAL A O 1
ATOM 638 N N . SER A 1 82 ? -9.557 23.232 -0.047 1.00 70.06 82 SER A N 1
ATOM 639 C CA . SER A 1 82 ? -9.371 24.174 -1.161 1.00 70.06 82 SER A CA 1
ATOM 640 C C . SER A 1 82 ? -7.906 24.169 -1.604 1.00 70.06 82 SER A C 1
ATOM 642 O O . SER A 1 82 ? -7.011 24.111 -0.760 1.00 70.06 82 SER A O 1
ATOM 644 N N . ARG A 1 83 ? -7.684 24.202 -2.923 1.00 60.97 83 ARG A N 1
ATOM 645 C CA . ARG A 1 83 ? -6.353 24.344 -3.533 1.00 60.97 83 ARG A CA 1
ATOM 646 C C . ARG A 1 83 ? -5.722 25.694 -3.226 1.00 60.97 83 ARG A C 1
ATOM 648 O O . ARG A 1 83 ? -6.483 26.687 -3.190 1.00 60.97 83 ARG A O 1
#

Foldseek 3Di:
DVQCLVQVLCCVPDPVPDDDDTDDPDDCVVQCVAPVDPVNCVVVVPPPDDADNDADEDADPPPDDDPHRHDYPPDDDPVPDDD